Protein AF-A0A9D4KQJ0-F1 (afdb_monomer_lite)

Structure (mmCIF, N/CA/C/O backbone):
data_AF-A0A9D4KQJ0-F1
#
_entry.id   AF-A0A9D4KQJ0-F1
#
loop_
_atom_site.group_PDB
_atom_site.id
_atom_site.type_symbol
_atom_site.label_atom_id
_atom_site.label_alt_id
_atom_site.label_comp_id
_atom_site.label_asym_id
_atom_site.label_entity_id
_atom_site.label_seq_id
_atom_site.pdbx_PDB_ins_code
_atom_site.Cartn_x
_atom_site.Cartn_y
_atom_site.Cartn_z
_atom_site.occupancy
_atom_site.B_iso_or_equiv
_atom_site.auth_seq_id
_atom_site.auth_comp_id
_atom_site.auth_asym_id
_atom_site.auth_atom_id
_atom_site.pdbx_PDB_model_num
ATOM 1 N N . MET A 1 1 ? 41.025 -9.439 -60.487 1.00 54.41 1 MET A N 1
ATOM 2 C CA . MET A 1 1 ? 40.035 -8.394 -60.130 1.00 54.41 1 MET A CA 1
ATOM 3 C C . MET A 1 1 ? 39.214 -8.842 -58.919 1.00 54.41 1 MET A C 1
ATOM 5 O O . MET A 1 1 ? 38.187 -8.250 -58.630 1.00 54.41 1 MET A O 1
ATOM 9 N N . ASP A 1 2 ? 39.704 -9.855 -58.196 1.00 61.62 2 ASP A N 1
ATOM 10 C CA . ASP A 1 2 ? 38.853 -10.763 -57.425 1.00 61.62 2 ASP A CA 1
ATOM 11 C C . ASP A 1 2 ? 38.972 -10.480 -55.919 1.00 61.62 2 ASP A C 1
ATOM 13 O O . ASP A 1 2 ? 37.968 -10.367 -55.232 1.00 61.62 2 ASP A O 1
ATOM 17 N N . GLY A 1 3 ? 40.170 -10.127 -55.436 1.00 61.69 3 GLY A N 1
ATOM 18 C CA . GLY A 1 3 ? 40.382 -9.783 -54.022 1.00 61.69 3 GLY A CA 1
ATOM 19 C C . GLY A 1 3 ? 39.705 -8.491 -53.535 1.00 61.69 3 GLY A C 1
ATOM 20 O O . GLY A 1 3 ? 39.645 -8.258 -52.334 1.00 61.69 3 GLY A O 1
ATOM 21 N N . TRP A 1 4 ? 39.198 -7.641 -54.439 1.00 68.56 4 TRP A N 1
ATOM 22 C CA . TRP A 1 4 ? 38.418 -6.451 -54.059 1.00 68.56 4 TRP A CA 1
ATOM 23 C C . TRP A 1 4 ? 36.936 -6.778 -53.836 1.00 68.56 4 TRP A C 1
ATOM 25 O O . TRP A 1 4 ? 36.290 -6.111 -53.038 1.00 68.56 4 TRP A O 1
ATOM 35 N N . MET A 1 5 ? 36.403 -7.790 -54.531 1.00 68.44 5 MET A N 1
ATOM 36 C CA . MET A 1 5 ? 35.047 -8.292 -54.289 1.00 68.44 5 MET A CA 1
ATOM 37 C C . MET A 1 5 ? 35.011 -9.146 -53.024 1.00 68.44 5 MET A C 1
ATOM 39 O O . MET A 1 5 ? 34.123 -8.944 -52.199 1.00 68.44 5 MET A O 1
ATOM 43 N N . ASP A 1 6 ? 36.015 -10.007 -52.838 1.00 70.19 6 ASP A N 1
ATOM 44 C CA . ASP A 1 6 ? 36.109 -10.884 -51.667 1.00 70.19 6 ASP A CA 1
ATOM 45 C C . ASP A 1 6 ? 36.245 -10.068 -50.371 1.00 70.19 6 ASP A C 1
ATOM 47 O O . ASP A 1 6 ? 35.435 -10.207 -49.463 1.00 70.19 6 ASP A O 1
ATOM 51 N N . GLY A 1 7 ? 37.171 -9.101 -50.319 1.00 75.69 7 GLY A N 1
ATOM 52 C CA . GLY A 1 7 ? 37.352 -8.267 -49.123 1.00 75.69 7 GLY A CA 1
ATOM 53 C C . GLY A 1 7 ? 36.169 -7.341 -48.805 1.00 75.69 7 GLY A C 1
ATOM 54 O O . GLY A 1 7 ? 36.003 -6.928 -47.659 1.00 75.69 7 GLY A O 1
ATOM 55 N N . TRP A 1 8 ? 35.342 -7.005 -49.801 1.00 77.06 8 TRP A N 1
ATOM 56 C CA . TRP A 1 8 ? 34.144 -6.190 -49.590 1.00 77.06 8 TRP A CA 1
ATOM 57 C C . TRP A 1 8 ? 32.955 -7.033 -49.118 1.00 77.06 8 TRP A C 1
ATOM 59 O O . TRP A 1 8 ? 32.197 -6.569 -48.272 1.00 77.06 8 TRP A O 1
ATOM 69 N N . MET A 1 9 ? 32.806 -8.268 -49.615 1.00 76.44 9 MET A N 1
ATOM 70 C CA . MET A 1 9 ? 31.805 -9.210 -49.099 1.00 76.44 9 MET A CA 1
ATOM 71 C C . MET A 1 9 ? 32.133 -9.651 -47.673 1.00 76.44 9 MET A C 1
ATOM 73 O O . MET A 1 9 ? 31.235 -9.613 -46.835 1.00 76.44 9 MET A O 1
ATOM 77 N N . ASP A 1 10 ? 33.395 -9.977 -47.387 1.00 77.81 10 ASP A N 1
ATOM 78 C CA . ASP A 1 10 ? 33.826 -10.411 -46.053 1.00 77.81 10 ASP A CA 1
ATOM 79 C C . ASP A 1 10 ? 33.644 -9.287 -45.025 1.00 77.81 10 ASP A C 1
ATOM 81 O O . ASP A 1 10 ? 32.962 -9.466 -44.022 1.00 77.81 10 ASP A O 1
ATOM 85 N N . GLY A 1 11 ? 34.133 -8.074 -45.314 1.00 79.00 11 GLY A N 1
ATOM 86 C CA . GLY A 1 11 ? 33.991 -6.947 -44.387 1.00 79.00 11 GLY A CA 1
ATOM 87 C C . GLY A 1 11 ? 32.542 -6.499 -44.160 1.00 79.00 11 GLY A C 1
ATOM 88 O O . GLY A 1 11 ? 32.218 -5.968 -43.097 1.00 79.00 11 GLY A O 1
ATOM 89 N N . TRP A 1 12 ? 31.659 -6.703 -45.143 1.00 81.19 12 TRP A N 1
ATOM 90 C CA . TRP A 1 12 ? 30.239 -6.378 -45.006 1.00 81.19 12 TRP A CA 1
ATOM 91 C C . TRP A 1 12 ? 29.461 -7.474 -44.269 1.00 81.19 12 TRP A C 1
ATOM 93 O O . TRP A 1 12 ? 28.596 -7.141 -43.462 1.00 81.19 12 TRP A O 1
ATOM 103 N N . MET A 1 13 ? 29.774 -8.756 -44.496 1.00 79.25 13 MET A N 1
ATOM 104 C CA . MET A 1 13 ? 29.185 -9.864 -43.733 1.00 79.25 13 MET A CA 1
ATOM 105 C C . MET A 1 13 ? 29.623 -9.834 -42.273 1.00 79.25 13 MET A C 1
ATOM 107 O O . M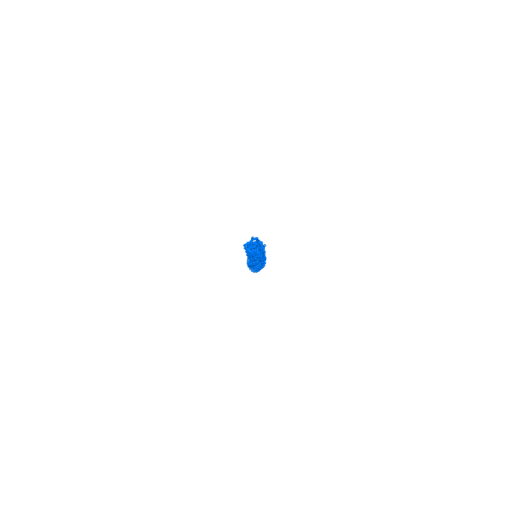ET A 1 13 ? 28.752 -9.923 -41.413 1.00 79.25 13 MET A O 1
ATOM 111 N N . ASP A 1 14 ? 30.913 -9.636 -41.999 1.00 80.31 14 ASP A N 1
ATOM 112 C CA . ASP A 1 14 ? 31.440 -9.589 -40.632 1.00 80.31 14 ASP A CA 1
ATOM 113 C C . ASP A 1 14 ? 30.868 -8.387 -39.874 1.00 80.31 14 ASP A C 1
ATOM 115 O O . ASP A 1 14 ? 30.265 -8.545 -38.818 1.00 80.31 14 ASP A O 1
ATOM 119 N N . GLY A 1 15 ? 30.930 -7.182 -40.453 1.00 80.69 15 GLY A N 1
ATOM 120 C CA . GLY A 1 15 ? 30.412 -5.982 -39.789 1.00 80.69 15 GLY A CA 1
ATOM 121 C C . GLY A 1 15 ? 28.895 -5.997 -39.572 1.00 80.69 15 GLY A C 1
ATOM 122 O O . GLY A 1 15 ? 28.402 -5.416 -38.603 1.00 80.69 15 GLY A O 1
ATOM 123 N N . TRP A 1 16 ? 28.138 -6.648 -40.461 1.00 81.69 16 TRP A N 1
ATOM 124 C CA . TRP A 1 16 ? 26.690 -6.778 -40.310 1.00 81.69 16 TRP A CA 1
ATOM 125 C C . TRP A 1 16 ? 26.302 -7.899 -39.342 1.00 81.69 16 TRP A C 1
ATOM 127 O O . TRP A 1 16 ? 25.384 -7.695 -38.551 1.00 81.69 16 TRP A O 1
ATOM 137 N N . MET A 1 17 ? 26.993 -9.047 -39.363 1.00 79.69 17 MET A N 1
ATOM 138 C CA . MET A 1 17 ? 26.774 -10.114 -38.382 1.00 79.69 17 MET A 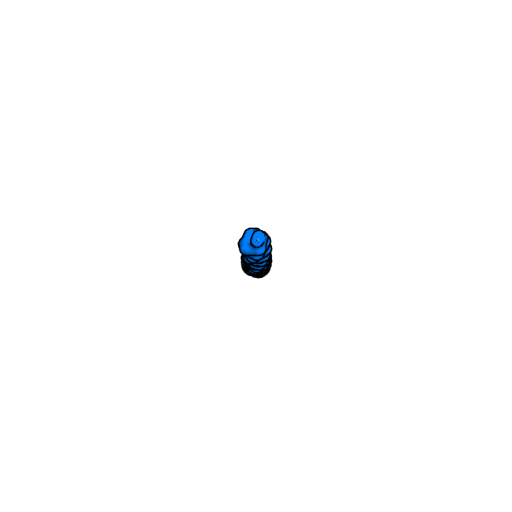CA 1
ATOM 139 C C . MET A 1 17 ? 27.146 -9.648 -36.982 1.00 79.69 17 MET A C 1
ATOM 141 O O . MET A 1 17 ? 26.300 -9.759 -36.103 1.00 79.69 17 MET A O 1
ATOM 145 N N . ASP A 1 18 ? 28.329 -9.067 -36.788 1.00 80.69 18 ASP A N 1
ATOM 146 C CA . ASP A 1 18 ? 28.780 -8.613 -35.471 1.00 80.69 18 ASP A CA 1
ATOM 147 C C . ASP A 1 18 ? 27.864 -7.503 -34.943 1.00 80.69 18 ASP A C 1
ATOM 149 O O . ASP A 1 18 ? 27.305 -7.614 -33.857 1.00 80.69 18 ASP A O 1
ATOM 153 N N . GLY A 1 19 ? 27.589 -6.472 -35.750 1.00 79.94 19 GLY A N 1
ATOM 154 C CA . GLY A 1 19 ? 26.752 -5.353 -35.311 1.00 79.94 19 GLY A CA 1
ATOM 155 C C . GLY A 1 19 ? 25.295 -5.735 -35.029 1.00 79.94 19 GLY A C 1
ATOM 156 O O . GLY A 1 19 ? 24.667 -5.164 -34.135 1.00 79.94 19 GLY A O 1
ATOM 157 N N . TRP A 1 20 ? 24.733 -6.686 -35.781 1.00 81.62 20 TRP A N 1
ATOM 158 C CA . TRP A 1 20 ? 23.366 -7.154 -35.549 1.00 81.62 20 TRP A CA 1
ATOM 159 C C . TRP A 1 20 ? 23.286 -8.134 -34.381 1.00 81.62 20 TRP A C 1
ATOM 161 O O . TRP A 1 20 ? 22.343 -8.063 -33.597 1.00 81.62 20 TRP A O 1
ATOM 171 N N . MET A 1 21 ? 24.265 -9.028 -34.251 1.00 78.62 21 MET A N 1
ATOM 172 C CA . MET A 1 21 ? 24.297 -10.040 -33.202 1.00 78.62 21 MET A CA 1
ATOM 173 C C . MET A 1 21 ? 24.591 -9.410 -31.840 1.00 78.62 21 MET A C 1
ATOM 175 O O . MET A 1 21 ? 23.845 -9.689 -30.905 1.00 78.62 21 MET A O 1
ATOM 179 N N . ASP A 1 22 ? 25.557 -8.489 -31.761 1.00 81.31 22 ASP A N 1
ATOM 180 C CA . ASP A 1 22 ? 25.871 -7.745 -30.536 1.00 81.31 22 ASP A CA 1
ATOM 181 C C . ASP A 1 22 ? 24.718 -6.813 -30.158 1.00 81.31 22 ASP A C 1
ATOM 183 O O . ASP A 1 22 ? 24.195 -6.883 -29.052 1.00 81.31 22 ASP A O 1
ATOM 187 N N . GLY A 1 23 ? 24.221 -5.999 -31.096 1.00 80.25 23 GLY A N 1
ATOM 188 C CA . GLY A 1 23 ? 23.144 -5.049 -30.799 1.00 80.25 23 GLY A CA 1
ATOM 189 C C . GLY A 1 23 ? 21.819 -5.716 -30.416 1.00 80.25 23 GLY A C 1
ATOM 190 O O . GLY A 1 23 ? 21.057 -5.170 -29.615 1.00 80.25 23 GLY A O 1
ATOM 191 N N . TRP A 1 24 ? 21.524 -6.892 -30.978 1.00 81.00 24 TRP A N 1
ATOM 192 C CA . TRP A 1 24 ? 20.323 -7.649 -30.632 1.00 81.00 24 TRP A CA 1
ATOM 193 C C . TRP A 1 24 ? 20.493 -8.457 -29.344 1.00 81.00 24 TRP A C 1
ATOM 195 O O . TRP A 1 24 ? 19.557 -8.475 -28.547 1.00 81.00 24 TRP A O 1
ATOM 205 N N . MET A 1 25 ? 21.654 -9.085 -29.106 1.00 78.75 25 MET A N 1
ATOM 206 C CA . MET A 1 25 ? 21.923 -9.751 -27.826 1.00 78.75 25 MET A CA 1
ATOM 207 C C . MET A 1 25 ? 21.937 -8.745 -26.684 1.00 78.75 25 MET A C 1
ATOM 209 O O . MET A 1 25 ? 21.187 -8.952 -25.738 1.00 78.75 25 MET A O 1
ATOM 213 N N . ASP A 1 26 ? 22.691 -7.653 -26.790 1.00 80.56 26 ASP A N 1
ATOM 214 C CA . ASP A 1 26 ? 22.798 -6.657 -25.721 1.00 80.56 26 ASP A CA 1
ATOM 215 C C . ASP A 1 26 ? 21.444 -5.991 -25.471 1.00 80.56 26 ASP A C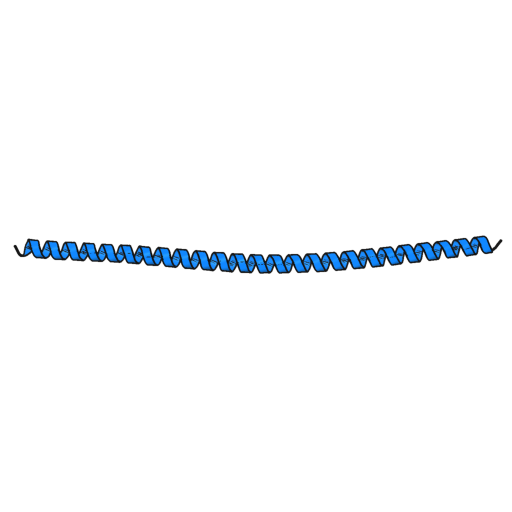 1
ATOM 217 O O . ASP A 1 26 ? 20.939 -5.998 -24.355 1.00 80.56 26 ASP A O 1
ATOM 221 N N . GLY A 1 27 ? 20.766 -5.512 -26.519 1.00 79.19 27 GLY A N 1
ATOM 222 C CA . GLY A 1 27 ? 19.483 -4.826 -26.353 1.00 79.19 27 GLY A CA 1
ATOM 223 C C . GLY A 1 27 ? 18.359 -5.724 -25.823 1.00 79.19 27 GLY A C 1
ATOM 224 O O . GLY A 1 27 ? 17.492 -5.258 -25.080 1.00 79.19 27 GLY A O 1
ATOM 225 N N . TRP A 1 28 ? 18.341 -7.005 -26.203 1.00 80.38 28 TRP A N 1
ATOM 226 C CA . TRP A 1 28 ? 17.332 -7.946 -25.717 1.00 80.38 28 TRP A CA 1
ATOM 227 C C . TRP A 1 28 ? 17.661 -8.459 -24.317 1.00 80.38 28 TRP A C 1
ATOM 229 O O . TRP A 1 28 ? 16.755 -8.593 -23.498 1.00 80.38 28 TRP A O 1
ATOM 239 N N . MET A 1 29 ? 18.935 -8.724 -24.037 1.00 77.25 29 MET A N 1
ATOM 240 C CA . MET A 1 29 ? 19.390 -9.217 -22.745 1.00 77.25 29 MET A CA 1
ATOM 241 C C . MET A 1 29 ? 19.283 -8.119 -21.687 1.00 77.25 29 MET A C 1
ATOM 243 O O . MET A 1 29 ? 18.646 -8.370 -20.671 1.00 77.25 29 MET A O 1
ATOM 247 N N . ASP A 1 30 ? 19.748 -6.900 -21.962 1.00 79.62 30 ASP A N 1
ATOM 248 C CA . ASP A 1 30 ? 19.616 -5.761 -21.046 1.00 79.62 30 ASP A CA 1
ATOM 249 C C . ASP A 1 30 ? 18.146 -5.371 -20.869 1.00 79.62 30 ASP A C 1
ATOM 251 O O . ASP A 1 30 ? 17.645 -5.306 -19.754 1.00 79.62 30 ASP A O 1
ATOM 255 N N . GLY A 1 31 ? 17.389 -5.206 -21.960 1.00 78.31 31 GLY A N 1
ATOM 256 C CA . GLY A 1 31 ? 15.993 -4.768 -21.868 1.00 78.31 31 GLY A CA 1
ATOM 257 C C . GLY A 1 31 ? 15.069 -5.776 -21.175 1.00 78.31 31 GLY A C 1
ATOM 258 O O . GLY A 1 31 ? 14.129 -5.384 -20.480 1.00 78.31 31 GLY A O 1
ATOM 259 N N . TRP A 1 32 ? 15.311 -7.076 -21.358 1.00 79.19 32 TRP A N 1
ATOM 260 C CA . TRP A 1 32 ? 14.529 -8.116 -20.691 1.00 79.19 32 TRP A CA 1
ATOM 261 C C . TRP A 1 32 ? 14.978 -8.328 -19.247 1.00 79.19 32 TRP A C 1
ATOM 263 O O . TRP A 1 32 ? 14.129 -8.512 -18.378 1.00 79.19 32 TRP A O 1
ATOM 273 N N . MET A 1 33 ? 16.285 -8.285 -18.985 1.00 76.19 33 MET A N 1
ATOM 274 C CA . MET A 1 33 ? 16.832 -8.477 -17.648 1.00 76.19 33 MET A CA 1
ATOM 275 C C . MET A 1 33 ? 16.505 -7.280 -16.755 1.00 76.19 33 MET A C 1
ATOM 277 O O . MET A 1 33 ? 15.926 -7.501 -15.698 1.00 76.19 33 MET A O 1
ATOM 281 N N . ASP A 1 34 ? 16.719 -6.045 -17.210 1.00 78.50 34 ASP A N 1
ATOM 282 C CA . ASP A 1 34 ? 16.364 -4.836 -16.457 1.00 78.50 34 ASP A CA 1
ATOM 283 C C . ASP A 1 34 ? 14.846 -4.720 -16.295 1.00 78.50 34 ASP A C 1
ATOM 285 O O . ASP A 1 34 ? 14.338 -4.606 -15.186 1.00 78.50 34 ASP A O 1
ATOM 289 N N . GLY A 1 35 ? 14.073 -4.851 -17.379 1.00 76.50 35 GLY A N 1
ATOM 290 C CA . GLY A 1 35 ? 12.620 -4.675 -17.312 1.00 76.50 35 GLY A CA 1
ATOM 291 C C . GLY A 1 35 ? 11.905 -5.725 -16.455 1.00 76.50 35 GLY A C 1
ATOM 292 O O . GLY A 1 35 ? 10.909 -5.418 -15.796 1.00 76.50 35 GLY A O 1
ATOM 293 N N . TRP A 1 36 ? 12.388 -6.970 -16.459 1.00 79.19 36 TRP A N 1
ATOM 294 C CA . TRP A 1 36 ? 11.805 -8.034 -15.643 1.00 79.19 36 TRP A CA 1
ATOM 295 C C . TRP A 1 36 ? 12.301 -7.984 -14.201 1.00 79.19 36 TRP A C 1
ATOM 297 O O . TRP A 1 36 ? 11.506 -8.194 -13.288 1.00 79.19 36 TRP A O 1
ATOM 307 N N . MET A 1 37 ? 13.586 -7.695 -13.990 1.00 75.38 37 MET A N 1
ATOM 308 C CA . MET A 1 37 ? 14.175 -7.638 -12.659 1.00 75.38 37 MET A CA 1
ATOM 309 C C . MET A 1 37 ? 13.690 -6.400 -11.906 1.00 75.38 37 MET A C 1
ATOM 311 O O . MET A 1 37 ? 13.174 -6.570 -10.808 1.00 75.38 37 MET A O 1
ATOM 315 N N . ASP A 1 38 ? 13.707 -5.213 -12.515 1.00 77.50 38 ASP A N 1
ATOM 316 C CA . ASP A 1 38 ? 13.199 -3.984 -11.892 1.00 77.50 38 ASP A CA 1
ATOM 317 C C . ASP A 1 38 ? 11.684 -4.060 -11.698 1.00 77.50 38 ASP A C 1
ATOM 319 O O . ASP A 1 38 ? 11.183 -3.882 -10.594 1.00 77.50 38 ASP A O 1
ATOM 323 N N . GLY A 1 39 ? 10.924 -4.432 -12.734 1.00 76.50 39 GLY A N 1
ATOM 324 C CA . GLY A 1 39 ? 9.462 -4.466 -12.643 1.00 76.50 39 GLY A CA 1
ATOM 325 C C . GLY A 1 39 ? 8.927 -5.495 -11.641 1.00 76.50 39 GLY A C 1
ATOM 326 O O . GLY A 1 39 ? 7.906 -5.259 -10.989 1.00 76.50 39 GLY A O 1
ATOM 327 N N . TRP A 1 40 ? 9.594 -6.644 -11.506 1.00 79.19 40 TRP A N 1
ATOM 328 C CA . TRP A 1 40 ? 9.204 -7.663 -10.534 1.00 79.19 40 TRP A CA 1
ATOM 329 C C . TRP A 1 40 ? 9.699 -7.333 -9.128 1.00 79.19 40 TRP A C 1
ATOM 331 O O . TRP A 1 40 ? 8.958 -7.536 -8.169 1.00 79.19 40 TRP A O 1
ATOM 341 N N . MET A 1 41 ? 10.922 -6.816 -9.001 1.00 75.88 41 MET A N 1
ATOM 342 C CA . MET A 1 41 ? 11.505 -6.471 -7.711 1.00 75.88 41 MET A CA 1
ATOM 343 C C . MET A 1 41 ? 10.806 -5.252 -7.107 1.00 75.88 41 MET A C 1
ATOM 345 O O . MET A 1 41 ? 10.354 -5.361 -5.974 1.00 75.88 41 MET A O 1
ATOM 349 N N . ASP A 1 42 ? 10.583 -4.180 -7.870 1.00 78.00 42 ASP A N 1
ATOM 350 C CA . ASP A 1 42 ? 9.849 -2.996 -7.407 1.00 78.00 42 ASP A CA 1
ATOM 351 C C . ASP A 1 42 ? 8.386 -3.343 -7.118 1.00 78.00 42 ASP A C 1
ATOM 353 O O . ASP A 1 42 ? 7.890 -3.108 -6.023 1.00 78.00 42 ASP A O 1
ATOM 357 N N . GLY A 1 43 ? 7.688 -4.004 -8.049 1.00 76.38 43 GLY A N 1
ATOM 358 C CA . GLY A 1 43 ? 6.267 -4.313 -7.869 1.00 76.38 43 GLY A CA 1
ATOM 359 C C . GLY A 1 43 ? 5.983 -5.268 -6.704 1.00 76.38 43 GLY A C 1
ATOM 360 O O . GLY A 1 43 ? 4.950 -5.152 -6.039 1.00 76.38 43 GLY A O 1
ATOM 361 N N . TRP A 1 44 ? 6.879 -6.224 -6.447 1.00 78.81 44 TRP A N 1
ATOM 362 C CA . TRP A 1 44 ? 6.729 -7.159 -5.334 1.00 78.81 44 TRP A CA 1
ATOM 363 C C . TRP A 1 44 ? 7.188 -6.552 -4.010 1.00 78.81 44 TRP A C 1
ATOM 365 O O . TRP A 1 44 ? 6.536 -6.773 -2.991 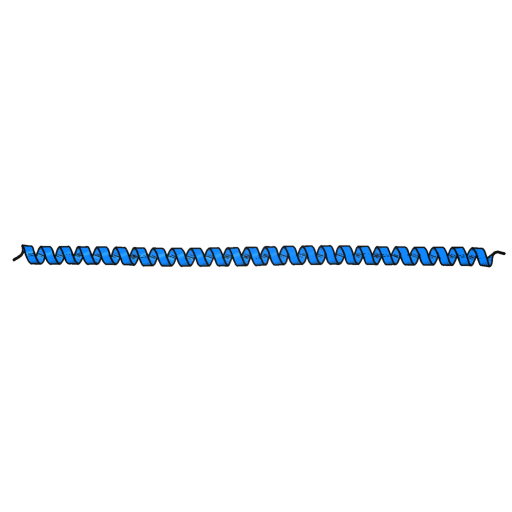1.00 78.81 44 TRP A O 1
ATOM 375 N N . MET A 1 45 ? 8.276 -5.782 -4.019 1.00 75.25 45 MET A N 1
ATOM 376 C CA . MET A 1 45 ? 8.814 -5.148 -2.823 1.00 75.25 45 MET A CA 1
ATOM 377 C C . MET A 1 45 ? 7.908 -4.006 -2.360 1.00 75.25 45 MET A C 1
ATOM 379 O O . MET A 1 45 ? 7.499 -4.038 -1.206 1.00 75.25 45 MET A O 1
ATOM 383 N N . ASP A 1 46 ? 7.483 -3.106 -3.248 1.00 76.81 46 ASP A N 1
ATOM 384 C CA . ASP A 1 46 ? 6.560 -2.015 -2.910 1.00 76.81 46 ASP A CA 1
ATOM 385 C C . ASP A 1 46 ? 5.186 -2.566 -2.524 1.00 76.81 46 ASP A C 1
ATOM 387 O O . ASP A 1 46 ? 4.671 -2.275 -1.451 1.00 76.81 46 ASP A O 1
ATOM 391 N N . GLY A 1 47 ? 4.605 -3.457 -3.335 1.00 75.38 47 GLY A N 1
ATOM 392 C CA . GLY A 1 47 ? 3.263 -3.979 -3.068 1.00 75.38 47 GLY A CA 1
ATOM 393 C C . GLY A 1 47 ? 3.162 -4.798 -1.777 1.00 75.38 47 GLY A C 1
ATOM 394 O O . GLY A 1 47 ? 2.132 -4.770 -1.098 1.00 75.38 47 GLY A O 1
ATOM 395 N N . TRP A 1 48 ? 4.215 -5.539 -1.424 1.00 78.56 48 TRP A N 1
ATOM 396 C CA . TRP A 1 48 ? 4.243 -6.314 -0.185 1.00 78.56 48 TRP A CA 1
ATOM 397 C C . TRP A 1 48 ? 4.600 -5.450 1.022 1.00 78.56 48 TRP A C 1
ATOM 399 O O . TRP A 1 48 ? 3.998 -5.619 2.080 1.00 78.56 48 TRP A O 1
ATOM 409 N N . MET A 1 49 ? 5.549 -4.526 0.871 1.00 74.75 49 MET A N 1
ATOM 410 C CA . MET A 1 49 ? 5.994 -3.659 1.955 1.00 74.75 49 MET A CA 1
ATOM 411 C C . MET A 1 49 ? 4.921 -2.626 2.301 1.00 74.75 49 MET A C 1
ATOM 413 O O . MET A 1 49 ? 4.550 -2.560 3.467 1.00 74.75 49 MET A O 1
ATOM 417 N N . ASP A 1 50 ? 4.328 -1.944 1.319 1.00 76.56 50 ASP A N 1
ATOM 418 C CA . ASP A 1 50 ? 3.235 -0.990 1.546 1.00 76.56 50 ASP A CA 1
ATOM 419 C C . ASP A 1 50 ? 1.985 -1.708 2.060 1.00 76.56 50 ASP A C 1
ATOM 421 O O . ASP A 1 50 ? 1.447 -1.363 3.106 1.00 76.56 50 ASP A O 1
ATOM 425 N N . GLY A 1 51 ? 1.553 -2.788 1.400 1.00 75.00 51 GLY A N 1
ATOM 426 C CA . GLY A 1 51 ? 0.329 -3.492 1.794 1.00 75.00 51 GLY A CA 1
ATOM 427 C C . GLY A 1 51 ? 0.402 -4.124 3.189 1.00 75.00 51 GLY A C 1
ATOM 428 O O . GLY A 1 51 ? -0.602 -4.177 3.903 1.00 75.00 51 GLY A O 1
ATOM 429 N N . TRP A 1 52 ? 1.576 -4.615 3.591 1.00 78.44 52 TRP A N 1
ATOM 430 C CA . TRP A 1 52 ? 1.768 -5.197 4.917 1.00 78.44 52 TRP A CA 1
ATOM 431 C C . TRP A 1 52 ? 1.997 -4.128 5.983 1.00 78.44 52 TRP A C 1
ATOM 433 O O . TRP A 1 52 ? 1.458 -4.252 7.080 1.00 78.44 52 TRP A O 1
ATOM 443 N N . MET A 1 53 ? 2.764 -3.084 5.670 1.00 74.62 53 MET A N 1
ATOM 444 C CA . MET A 1 53 ? 3.071 -2.012 6.608 1.00 74.62 53 MET A CA 1
ATOM 445 C C . MET A 1 53 ? 1.844 -1.135 6.856 1.00 74.62 53 MET A C 1
ATOM 447 O O . MET A 1 53 ? 1.490 -0.968 8.017 1.00 74.62 53 MET A O 1
ATOM 451 N N . ASP A 1 54 ? 1.127 -0.703 5.817 1.00 77.00 54 ASP A N 1
ATOM 452 C CA . ASP A 1 54 ? -0.104 0.085 5.960 1.00 77.00 54 ASP A CA 1
ATOM 453 C C . ASP A 1 54 ? -1.207 -0.748 6.618 1.00 77.00 54 ASP A C 1
ATOM 455 O O . ASP A 1 54 ? -1.777 -0.352 7.628 1.00 77.00 54 ASP A O 1
ATOM 459 N N . GLY A 1 55 ? -1.460 -1.967 6.127 1.00 75.12 55 GLY A N 1
ATOM 460 C CA . GLY A 1 55 ? -2.533 -2.807 6.665 1.00 75.12 55 GLY A CA 1
ATOM 461 C C . GLY A 1 55 ? -2.321 -3.219 8.126 1.00 75.12 55 GLY A C 1
ATOM 462 O O . GLY A 1 55 ? -3.285 -3.341 8.887 1.00 75.12 55 GLY A O 1
ATOM 463 N N . TRP A 1 56 ? -1.070 -3.443 8.536 1.00 78.56 56 TRP A N 1
ATOM 464 C CA . TRP A 1 56 ? -0.750 -3.782 9.921 1.00 78.56 56 TRP A CA 1
ATOM 465 C C . TRP A 1 56 ? -0.701 -2.547 10.816 1.00 78.56 56 TRP A C 1
ATOM 467 O O . TRP A 1 56 ? -1.190 -2.604 11.942 1.00 78.56 56 TRP A O 1
ATOM 477 N N . MET A 1 57 ? -0.139 -1.441 10.329 1.00 75.19 57 MET A N 1
ATOM 478 C CA . MET A 1 57 ? -0.009 -0.209 11.096 1.00 75.19 57 MET A CA 1
ATOM 479 C C . MET A 1 57 ? -1.370 0.460 11.291 1.00 75.19 57 MET A C 1
ATOM 481 O O . MET A 1 57 ? -1.708 0.737 12.437 1.00 75.19 57 MET A O 1
ATOM 485 N N . ASP A 1 58 ? -2.189 0.593 10.246 1.00 77.25 58 ASP A N 1
ATOM 486 C CA . ASP A 1 58 ? -3.545 1.146 10.350 1.00 77.25 58 ASP A CA 1
ATOM 487 C C . ASP A 1 58 ? -4.440 0.226 11.185 1.00 77.25 58 ASP A C 1
ATOM 489 O O . ASP A 1 58 ? -5.032 0.648 12.172 1.00 77.25 58 ASP A O 1
ATOM 493 N N . GLY A 1 59 ? -4.476 -1.075 10.874 1.00 75.75 59 GLY A N 1
ATOM 494 C CA . GLY A 1 59 ? -5.352 -2.013 11.581 1.00 75.75 59 GLY A CA 1
ATOM 495 C C . GLY A 1 59 ? -5.017 -2.171 13.068 1.00 75.75 59 GLY A C 1
ATOM 496 O O . GLY A 1 59 ? -5.915 -2.360 13.893 1.00 75.75 59 GLY A O 1
ATOM 497 N N . TRP A 1 60 ? -3.734 -2.104 13.432 1.00 79.31 60 TRP A N 1
ATOM 498 C CA . TRP A 1 60 ? -3.309 -2.192 14.827 1.00 79.31 60 TRP A CA 1
ATOM 499 C C . TRP A 1 60 ? -3.453 -0.859 15.557 1.00 79.31 60 TRP A C 1
ATOM 501 O O . TRP A 1 60 ? -3.893 -0.852 16.705 1.00 79.31 60 TRP A O 1
ATOM 511 N N . MET A 1 61 ? -3.109 0.255 14.909 1.00 76.56 61 MET A N 1
ATOM 512 C CA . MET A 1 61 ? -3.185 1.580 15.514 1.00 76.56 61 MET A CA 1
ATOM 513 C C . MET A 1 61 ? -4.639 2.013 15.702 1.00 76.56 61 MET A C 1
ATOM 515 O O . MET A 1 61 ? -4.988 2.374 16.822 1.00 76.56 61 MET A O 1
ATOM 519 N N . ASP A 1 62 ? -5.496 1.865 14.691 1.00 78.38 62 ASP A N 1
ATOM 520 C CA . ASP A 1 62 ? 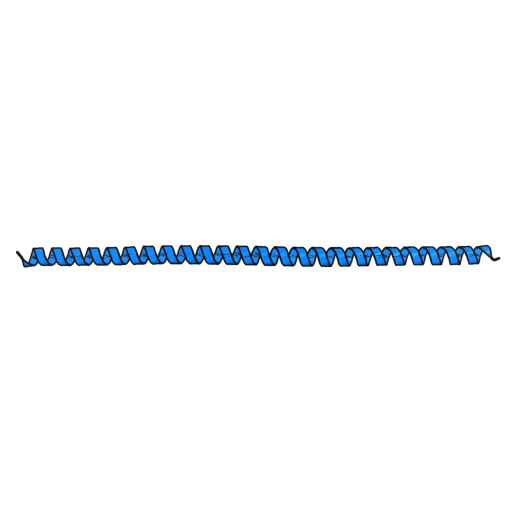-6.924 2.188 14.795 1.00 78.38 62 ASP A CA 1
ATOM 521 C C . ASP A 1 62 ? -7.615 1.251 15.788 1.00 78.38 62 ASP A C 1
ATOM 523 O O . ASP A 1 62 ? -8.247 1.696 16.741 1.00 78.38 62 ASP A O 1
ATOM 527 N N . GLY A 1 63 ? -7.419 -0.066 15.653 1.00 77.94 63 GLY A N 1
ATOM 528 C CA . GLY A 1 63 ? -8.078 -1.040 16.526 1.00 77.94 63 GLY A CA 1
ATOM 529 C C . GLY A 1 63 ? -7.670 -0.925 17.999 1.00 77.94 63 GLY A C 1
ATOM 530 O O . GLY A 1 63 ? -8.491 -1.145 18.893 1.00 77.94 63 GLY A O 1
ATOM 531 N N . TRP A 1 64 ? -6.408 -0.587 18.276 1.00 81.25 64 TRP A N 1
ATOM 532 C CA . TRP A 1 64 ? -5.930 -0.398 19.644 1.00 81.25 64 TRP A CA 1
ATOM 533 C C . TRP A 1 64 ? -6.330 0.964 20.207 1.00 81.25 64 TRP A C 1
ATOM 535 O O . TRP A 1 64 ? -6.727 1.039 21.369 1.00 81.25 64 TRP A O 1
ATOM 545 N N . MET A 1 65 ? -6.243 2.024 19.405 1.00 78.81 65 MET A N 1
ATOM 546 C CA . MET A 1 65 ? -6.556 3.380 19.841 1.00 78.81 65 MET A CA 1
ATOM 547 C C . MET A 1 65 ? -8.060 3.555 20.060 1.00 78.81 65 MET A C 1
ATOM 549 O O . MET A 1 65 ? -8.435 4.012 21.137 1.00 78.81 65 MET A O 1
ATOM 553 N N . ASP A 1 66 ? -8.903 3.089 19.135 1.00 81.25 66 ASP A N 1
ATOM 554 C CA . ASP A 1 66 ? -10.362 3.128 19.283 1.00 81.25 66 ASP A CA 1
ATOM 555 C C . ASP A 1 66 ? -10.809 2.237 20.445 1.00 81.25 66 ASP A C 1
ATOM 557 O O . ASP A 1 66 ? -11.480 2.693 21.366 1.00 81.25 66 ASP A O 1
ATOM 561 N N . GLY A 1 67 ? -10.352 0.979 20.488 1.00 80.94 67 GLY A N 1
ATOM 562 C CA . GLY A 1 67 ? -10.763 0.042 21.535 1.00 80.94 67 GLY A CA 1
ATOM 563 C C . GLY A 1 67 ? -10.327 0.457 22.945 1.00 80.94 67 GLY A C 1
ATOM 564 O O . GLY A 1 67 ? -11.047 0.218 23.917 1.00 80.94 67 GLY A O 1
ATOM 565 N N . TRP A 1 68 ? -9.152 1.078 23.081 1.00 84.50 68 TRP A N 1
ATOM 566 C CA . TRP A 1 68 ? -8.669 1.565 24.372 1.00 84.50 68 TRP A CA 1
ATOM 567 C C . TRP A 1 68 ? -9.344 2.873 24.780 1.00 84.50 68 TRP A C 1
ATOM 569 O O . TRP A 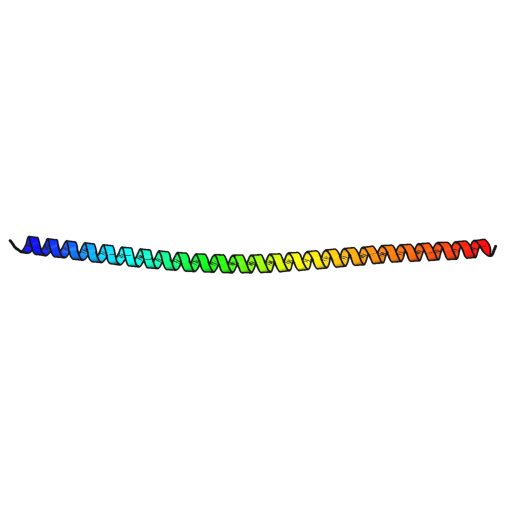1 68 ? -9.684 3.036 25.951 1.00 84.50 68 TRP A O 1
ATOM 579 N N . MET A 1 69 ? -9.553 3.788 23.833 1.00 83.75 69 MET A N 1
ATOM 580 C CA . MET A 1 69 ? -10.175 5.080 24.099 1.00 83.75 69 MET A CA 1
ATOM 581 C C . MET A 1 69 ? -11.663 4.922 24.423 1.00 83.75 69 MET A C 1
ATOM 583 O O . MET A 1 69 ? -12.090 5.444 25.451 1.00 83.75 69 MET A O 1
ATOM 587 N N . ASP A 1 70 ? -12.404 4.129 23.646 1.00 85.00 70 ASP A N 1
ATOM 588 C CA . ASP A 1 70 ? -13.816 3.826 23.905 1.00 85.00 70 ASP A CA 1
ATOM 589 C C . ASP A 1 70 ? -13.973 3.077 25.232 1.00 85.00 70 ASP A C 1
ATOM 591 O O . ASP A 1 70 ? -14.697 3.519 26.120 1.00 85.00 70 ASP A O 1
ATOM 595 N N . GLY A 1 71 ? -13.207 2.000 25.442 1.00 85.38 71 GLY A N 1
ATOM 596 C CA . GLY A 1 71 ? -13.311 1.203 26.667 1.00 85.38 71 GLY A CA 1
ATOM 597 C C . GLY A 1 71 ? -12.927 1.967 27.939 1.00 85.38 71 GLY A C 1
ATOM 598 O O . GLY A 1 71 ? -13.502 1.735 29.005 1.00 85.38 71 GLY A O 1
ATOM 599 N N . TRP A 1 72 ? -11.957 2.883 27.855 1.00 87.25 72 TRP A N 1
ATOM 600 C CA . TRP A 1 72 ? -11.575 3.718 28.993 1.00 87.25 72 TRP A CA 1
ATOM 601 C C . TRP A 1 72 ? -12.599 4.820 29.256 1.00 87.25 72 TRP A C 1
ATOM 603 O O . TRP A 1 72 ? -12.928 5.066 30.414 1.00 87.25 72 TRP A O 1
ATOM 613 N N . MET A 1 73 ? -13.117 5.458 28.206 1.00 87.12 73 MET A N 1
ATOM 614 C CA . MET A 1 73 ? -14.085 6.546 28.314 1.00 87.12 73 MET A CA 1
ATOM 615 C C . MET A 1 73 ? -15.445 6.042 28.813 1.00 87.12 73 MET A C 1
ATOM 617 O O . MET A 1 73 ? -15.986 6.632 29.751 1.00 87.12 73 MET A O 1
ATOM 621 N N . ASP A 1 74 ? -15.922 4.908 28.294 1.00 88.38 74 ASP A N 1
ATOM 622 C CA . ASP A 1 74 ? -17.146 4.241 28.752 1.00 88.38 74 ASP A CA 1
ATOM 623 C C . ASP A 1 74 ? -17.020 3.813 30.219 1.00 88.38 74 ASP A C 1
ATOM 625 O O . ASP A 1 74 ? -17.854 4.163 31.050 1.00 88.38 74 ASP A O 1
ATOM 629 N N . GLY A 1 75 ? -15.918 3.148 30.587 1.00 88.12 75 GLY A N 1
ATOM 630 C CA . GLY A 1 75 ? -15.697 2.720 31.971 1.00 88.12 75 GLY A CA 1
ATOM 631 C C . GLY A 1 75 ? -15.571 3.881 32.966 1.00 88.12 75 GLY A C 1
ATOM 632 O O . GLY A 1 75 ? -15.922 3.740 34.140 1.00 88.12 75 GLY A O 1
ATOM 633 N N . TRP A 1 76 ? -15.078 5.039 32.518 1.00 89.94 76 TRP A N 1
ATOM 634 C CA . TRP A 1 76 ? -14.986 6.239 33.350 1.00 89.94 76 TRP A CA 1
ATOM 635 C C . TRP A 1 76 ? -16.340 6.935 33.512 1.00 89.94 76 TRP A C 1
ATOM 637 O O . TRP A 1 76 ? -16.645 7.390 34.616 1.00 89.94 76 TRP A O 1
ATOM 647 N N . MET A 1 77 ? -17.154 6.992 32.450 1.00 88.06 77 MET A N 1
ATOM 648 C CA . MET A 1 77 ? -18.527 7.508 32.516 1.00 88.06 77 MET A CA 1
ATOM 649 C C . MET A 1 77 ? -19.409 6.623 33.400 1.00 88.06 77 MET A C 1
ATOM 651 O O . MET A 1 77 ? -20.019 7.143 34.331 1.00 88.06 77 MET A O 1
ATOM 655 N N . ASP A 1 78 ? -19.369 5.301 33.219 1.00 90.00 78 ASP A N 1
ATOM 656 C CA . ASP A 1 78 ? -20.117 4.350 34.053 1.00 90.00 78 ASP A CA 1
ATOM 657 C C . ASP A 1 78 ? -19.721 4.451 35.537 1.00 90.00 78 ASP A C 1
ATOM 659 O O . ASP A 1 78 ? -20.560 4.389 36.439 1.00 90.00 78 ASP A O 1
ATOM 663 N N . GLY A 1 79 ? -18.425 4.630 35.814 1.00 89.50 79 GLY A N 1
ATOM 664 C CA . GLY A 1 79 ? -17.924 4.812 37.177 1.00 89.50 79 GLY A CA 1
ATOM 665 C C . GLY A 1 79 ? -18.372 6.129 37.819 1.00 89.50 79 GLY A C 1
ATOM 666 O O . GLY A 1 79 ? -18.623 6.174 39.026 1.00 89.50 79 GLY A O 1
ATOM 667 N N . LEU A 1 80 ? -18.480 7.196 37.025 1.00 92.38 80 LEU A N 1
ATOM 668 C CA . LEU A 1 80 ? -18.992 8.495 37.461 1.00 92.38 80 LEU A CA 1
ATOM 669 C C . LEU A 1 80 ? -20.489 8.444 37.748 1.00 92.38 80 LEU A C 1
ATOM 671 O O . LEU A 1 80 ? -20.908 8.945 38.792 1.00 92.38 80 LEU A O 1
ATOM 675 N N . ASP A 1 81 ? -21.259 7.812 36.866 1.00 89.56 81 ASP A N 1
ATOM 676 C CA . ASP A 1 81 ? -22.700 7.637 37.031 1.00 89.56 81 ASP A CA 1
ATOM 677 C C . ASP A 1 81 ? -22.990 6.816 38.292 1.00 89.56 81 ASP A C 1
ATOM 679 O O . ASP A 1 81 ? -23.722 7.269 39.171 1.00 89.56 81 ASP A O 1
ATOM 683 N N . GLY A 1 82 ? -22.293 5.691 38.485 1.00 89.69 82 GLY A N 1
ATOM 684 C CA . GLY A 1 82 ? -22.433 4.881 39.698 1.00 89.69 82 GLY A CA 1
ATOM 685 C C . GLY A 1 82 ? -22.015 5.604 40.986 1.00 89.69 82 GLY A C 1
ATOM 686 O O . GLY A 1 82 ? -22.608 5.391 42.047 1.00 89.69 82 GLY A O 1
ATOM 687 N N . TRP A 1 83 ? -21.009 6.482 40.924 1.00 90.88 83 TRP A N 1
ATOM 688 C CA . TRP A 1 83 ? -20.632 7.324 42.064 1.00 90.88 83 TRP A CA 1
ATOM 689 C C . TRP A 1 83 ? -21.693 8.386 42.367 1.00 90.88 83 TRP A C 1
ATOM 691 O O . TRP A 1 83 ? -21.994 8.634 43.537 1.00 90.88 83 TRP A O 1
ATOM 701 N N . MET A 1 84 ? -22.258 9.005 41.330 1.00 89.31 84 MET A N 1
ATOM 702 C CA . MET A 1 84 ? -23.277 10.040 41.462 1.00 89.31 84 MET A CA 1
ATOM 703 C C . MET A 1 84 ? -24.586 9.465 42.014 1.00 89.31 84 MET A C 1
ATOM 705 O O . MET A 1 84 ? -25.158 10.059 42.930 1.00 89.31 84 MET A O 1
ATOM 709 N N . ASP A 1 85 ? -24.989 8.285 41.538 1.00 88.06 85 ASP A N 1
ATOM 710 C CA . ASP A 1 85 ? -26.144 7.534 42.035 1.00 88.06 85 ASP A CA 1
ATOM 711 C C . ASP A 1 85 ? -25.957 7.162 43.510 1.00 88.06 85 ASP A C 1
ATOM 713 O O . ASP A 1 85 ? -26.777 7.517 44.355 1.00 88.06 85 ASP A O 1
ATOM 717 N N . GLY A 1 86 ? -24.817 6.556 43.865 1.00 87.81 86 GLY A N 1
ATOM 718 C CA . GLY A 1 86 ? -24.534 6.183 45.254 1.00 87.81 86 GLY A CA 1
ATOM 719 C C . GLY A 1 86 ? -24.437 7.382 46.206 1.00 87.81 86 GLY A C 1
ATOM 720 O O . GLY A 1 86 ? -24.800 7.285 47.382 1.00 87.81 86 GLY A O 1
ATOM 721 N N . TRP A 1 87 ? -23.962 8.529 45.716 1.00 89.19 87 TRP A N 1
ATOM 722 C CA . TRP A 1 87 ? -23.938 9.768 46.488 1.00 89.19 87 TRP A CA 1
ATOM 723 C C . TRP A 1 87 ? -25.338 10.368 46.660 1.00 89.19 87 TRP A C 1
ATOM 725 O O . TRP A 1 87 ? -25.664 10.808 47.763 1.00 89.19 87 TRP A O 1
ATOM 735 N N . MET A 1 88 ? -26.173 10.368 45.614 1.00 84.88 88 MET A N 1
ATOM 736 C CA . MET A 1 88 ? -27.565 10.823 45.697 1.00 84.88 88 MET A CA 1
ATOM 737 C C . MET A 1 88 ? -28.392 9.952 46.638 1.00 84.88 88 MET A C 1
ATOM 739 O O . MET A 1 88 ? -29.093 10.509 47.484 1.00 84.88 88 MET A O 1
ATOM 743 N N . ASP A 1 89 ? -28.264 8.630 46.542 1.00 84.31 89 ASP A N 1
ATOM 744 C CA . ASP A 1 89 ? -28.972 7.679 47.401 1.00 84.31 89 ASP A CA 1
ATOM 745 C C . ASP A 1 89 ? -28.561 7.868 48.866 1.00 84.31 89 ASP A C 1
ATOM 747 O O . ASP A 1 89 ? -29.399 8.113 49.732 1.00 84.31 89 ASP A O 1
ATOM 751 N N . GLY A 1 90 ? -27.253 7.894 49.148 1.00 83.19 90 GLY A N 1
ATOM 752 C CA . GLY A 1 90 ? -26.753 8.089 50.512 1.00 83.19 90 GLY A CA 1
ATOM 753 C C . GLY A 1 90 ? -27.087 9.464 51.104 1.00 83.19 90 GLY A C 1
ATOM 754 O O . GLY A 1 90 ? -27.284 9.595 52.316 1.00 83.19 90 GLY A O 1
ATOM 755 N N . TRP A 1 91 ? -27.160 10.504 50.269 1.00 84.31 91 TRP A N 1
ATOM 756 C CA . TRP A 1 91 ? -27.556 11.840 50.706 1.00 84.31 91 TRP A CA 1
ATOM 757 C C . TRP A 1 91 ? -29.068 11.947 50.933 1.00 84.31 91 TRP A C 1
ATOM 759 O O . TRP A 1 91 ? -29.469 12.564 51.919 1.00 84.31 91 TRP A O 1
ATOM 769 N N . MET A 1 92 ? -29.898 11.334 50.080 1.00 74.69 92 MET A N 1
ATOM 770 C CA . MET A 1 92 ? -31.353 11.279 50.266 1.00 74.69 92 MET A CA 1
ATOM 771 C C . MET A 1 92 ? -31.738 10.468 51.502 1.00 74.69 92 MET A C 1
ATOM 773 O O . MET A 1 92 ? -32.529 10.962 52.307 1.00 74.69 92 MET A O 1
ATOM 777 N N . ASP A 1 93 ? -31.147 9.289 51.700 1.00 77.12 93 ASP A N 1
ATOM 778 C CA . ASP A 1 93 ? -31.425 8.435 52.859 1.00 77.12 93 ASP A CA 1
ATOM 779 C C . ASP A 1 93 ? -31.056 9.154 54.166 1.00 77.12 93 ASP A C 1
ATOM 781 O O . ASP A 1 93 ? -31.859 9.250 55.094 1.00 77.12 93 ASP A O 1
ATOM 785 N N . GLY A 1 94 ? -29.881 9.793 54.213 1.00 76.44 94 GLY A N 1
ATOM 786 C CA . GLY A 1 94 ? -29.440 10.557 55.385 1.00 76.44 94 GLY A CA 1
ATOM 787 C C . GLY A 1 94 ? -30.228 11.848 55.657 1.00 76.44 94 GLY A C 1
ATOM 788 O O . GLY A 1 94 ? -30.177 12.372 56.774 1.00 76.44 94 GLY A O 1
ATOM 789 N N . TRP A 1 95 ? -30.936 12.382 54.659 1.00 74.75 95 TRP A N 1
ATOM 790 C CA . TRP A 1 95 ? -31.824 13.540 54.810 1.00 74.75 95 TRP A CA 1
ATOM 791 C C . TRP A 1 95 ? -33.252 13.157 55.196 1.00 74.75 95 TRP A C 1
ATOM 793 O O . TRP A 1 95 ? -33.893 13.924 55.909 1.00 74.75 95 TRP A O 1
ATOM 803 N N . ILE A 1 96 ? -33.752 12.012 54.724 1.00 64.50 96 ILE A N 1
ATOM 804 C CA . ILE A 1 96 ? -35.103 11.510 55.016 1.00 64.50 96 ILE A CA 1
ATOM 805 C C . ILE A 1 96 ? -35.176 10.878 56.413 1.00 64.50 96 ILE A C 1
ATOM 807 O O . ILE A 1 96 ? -36.208 10.990 57.073 1.00 64.50 96 ILE A O 1
ATOM 811 N N . ASP A 1 97 ? -34.082 10.284 56.898 1.00 61.97 97 ASP A N 1
ATOM 812 C CA . ASP A 1 97 ? -33.987 9.704 58.247 1.00 61.97 97 ASP A CA 1
ATOM 813 C C . ASP A 1 97 ? -33.755 10.747 59.370 1.00 61.97 97 ASP A C 1
ATOM 815 O O . ASP A 1 97 ? -33.485 10.383 60.521 1.00 61.97 97 ASP A O 1
ATOM 819 N N . ARG A 1 98 ? -33.865 12.049 59.065 1.00 53.31 98 ARG A N 1
ATOM 820 C CA . ARG A 1 98 ? -33.724 13.163 60.016 1.00 53.31 98 ARG A CA 1
ATOM 821 C C . ARG A 1 98 ? -35.014 13.961 60.175 1.00 53.31 98 ARG A C 1
ATOM 823 O O . ARG A 1 98 ? -35.310 14.319 61.339 1.00 53.31 98 ARG A O 1
#

Radius of gyration: 40.8 Å; chains: 1; bounding box: 76×24×120 Å

Sequence (98 aa):
MDGWMDGWMDGWMDGWMDGWMDGWMDGWMDGWMDGWMDGWMDGWMDGWMDGWMDGWMDGWMDGWMDGWMDGWMDGWMDGLDGWMDGWMDGWMDGWIDR

pLDDT: mean 78.98, std 7.06, range [53.31, 92.38]

Foldseek 3Di:
DPVVVVVVVVVVVVCCCCCCVVCCCCCVVCCCCCCVVVVVCCCVVCVCCCCVCVVCCCVVVVVVVVVVVVVVVVVVVVVVVVVVVVVVVVVVVVVVVD

Secondary structure (DSSP, 8-state):
--HHHHHHHHHHHHHHHHHHHHHHHHHHHHHHHHHHHHHHHHHHHHHHHHHHHHHHHHHHHHHHHHHHHHHHHHHHHHHHHHHHHHHHHHHHHHHHT-

Organism: Dreissena polymorpha (NCBI:txid45954)